Protein AF-A0A8T9CJX2-F1 (afdb_monomer_lite)

Sequence (50 aa):
MSIIEVTGNPRHDQLVHLIAERGYMNIEELAQLLDVSTQTVRRDIRKLSE

Structure (mmCIF, N/CA/C/O backbone):
data_AF-A0A8T9CJX2-F1
#
_entry.id   AF-A0A8T9CJX2-F1
#
loop_
_atom_site.group_PDB
_atom_site.id
_atom_site.type_symbol
_atom_site.label_atom_id
_atom_site.label_alt_id
_atom_site.label_comp_id
_atom_site.label_asym_id
_atom_site.label_entity_id
_atom_site.label_seq_id
_atom_site.pdbx_PDB_ins_code
_atom_site.Cartn_x
_atom_site.Cartn_y
_atom_site.Cartn_z
_atom_site.occupancy
_atom_site.B_iso_or_equiv
_atom_site.auth_seq_id
_atom_site.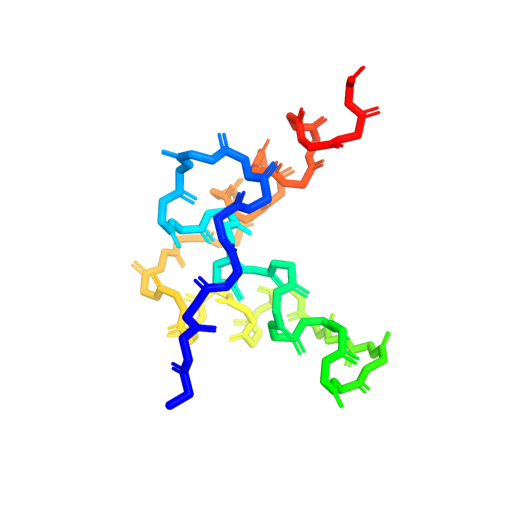auth_comp_id
_atom_site.auth_asym_id
_atom_site.auth_atom_id
_atom_site.pdbx_PDB_model_num
ATOM 1 N N . MET A 1 1 ? -5.328 -16.506 -7.304 1.00 44.38 1 MET A N 1
ATOM 2 C CA . MET A 1 1 ? -4.345 -15.621 -7.955 1.00 44.38 1 MET A CA 1
ATOM 3 C C . MET A 1 1 ? -3.239 -15.403 -6.941 1.00 44.38 1 MET A C 1
ATOM 5 O O . MET A 1 1 ? -3.539 -14.891 -5.869 1.00 44.38 1 MET A O 1
ATOM 9 N N . SER A 1 2 ? -2.038 -15.927 -7.185 1.00 55.25 2 SER A N 1
ATOM 10 C CA . SER A 1 2 ? -0.925 -15.788 -6.241 1.00 55.25 2 SER A CA 1
ATOM 11 C C . SER A 1 2 ? -0.461 -14.340 -6.245 1.00 55.25 2 SER A C 1
ATOM 13 O O . SER A 1 2 ? -0.149 -13.802 -7.306 1.00 55.25 2 SER A O 1
ATOM 15 N N . ILE A 1 3 ? -0.461 -13.714 -5.071 1.00 60.00 3 ILE A N 1
ATOM 16 C CA . ILE A 1 3 ? 0.147 -12.402 -4.866 1.00 60.00 3 ILE A CA 1
ATOM 17 C C . ILE A 1 3 ? 1.618 -12.573 -5.256 1.00 60.00 3 ILE A C 1
ATOM 19 O O . ILE A 1 3 ? 2.282 -13.485 -4.765 1.00 60.00 3 ILE A O 1
ATOM 23 N N . ILE A 1 4 ? 2.090 -11.795 -6.225 1.00 62.84 4 ILE A N 1
ATOM 24 C CA . ILE A 1 4 ? 3.475 -11.877 -6.688 1.00 62.84 4 ILE A CA 1
ATOM 25 C C . ILE A 1 4 ? 4.343 -11.392 -5.521 1.00 62.84 4 ILE A C 1
ATOM 27 O O . ILE A 1 4 ? 4.209 -10.238 -5.129 1.00 62.84 4 ILE A O 1
ATOM 31 N N . GLU A 1 5 ? 5.199 -12.248 -4.954 1.00 74.38 5 GLU A N 1
ATOM 32 C CA . GLU A 1 5 ? 6.176 -11.856 -3.923 1.00 74.38 5 GLU A CA 1
ATOM 33 C C . GLU A 1 5 ? 7.305 -11.030 -4.565 1.00 74.38 5 GLU A C 1
ATOM 35 O O . GLU A 1 5 ? 8.419 -11.508 -4.771 1.00 74.38 5 GLU A O 1
ATOM 40 N N . VAL A 1 6 ? 7.005 -9.791 -4.962 1.00 80.69 6 VAL A N 1
ATOM 41 C CA . VAL A 1 6 ? 7.960 -8.883 -5.619 1.00 80.69 6 VAL A CA 1
ATOM 42 C C . VAL A 1 6 ? 8.943 -8.305 -4.600 1.00 80.69 6 VAL A C 1
ATOM 44 O O . VAL A 1 6 ? 10.112 -8.089 -4.903 1.00 80.69 6 VAL A O 1
ATOM 47 N N . THR A 1 7 ? 8.463 -8.040 -3.389 1.00 87.06 7 THR A N 1
ATO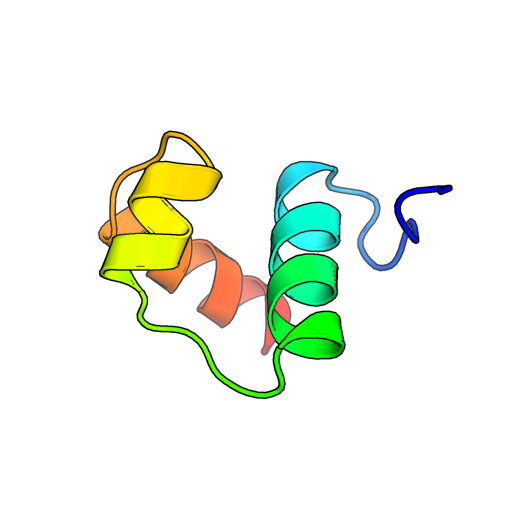M 48 C CA . THR A 1 7 ? 9.158 -7.250 -2.364 1.00 87.06 7 THR A CA 1
ATOM 49 C C . THR A 1 7 ? 9.369 -8.026 -1.066 1.00 87.06 7 THR A C 1
ATOM 51 O O . THR A 1 7 ? 10.115 -7.578 -0.196 1.00 87.06 7 THR A O 1
ATOM 54 N N . GLY A 1 8 ? 8.684 -9.164 -0.898 1.00 88.44 8 GLY A N 1
ATOM 55 C CA . GLY A 1 8 ? 8.625 -9.909 0.362 1.00 88.44 8 GLY A CA 1
ATOM 56 C C . GLY A 1 8 ? 7.804 -9.208 1.453 1.00 88.44 8 GLY A C 1
ATOM 57 O O . GLY A 1 8 ? 7.731 -9.697 2.581 1.00 88.44 8 GLY A O 1
ATOM 58 N N . ASN A 1 9 ? 7.182 -8.064 1.144 1.00 92.38 9 ASN A N 1
ATOM 59 C CA . ASN A 1 9 ? 6.225 -7.393 2.009 1.00 92.38 9 ASN A CA 1
ATOM 60 C C . ASN A 1 9 ? 4.822 -7.526 1.398 1.00 92.38 9 ASN A C 1
ATOM 62 O O . ASN A 1 9 ? 4.544 -6.896 0.376 1.00 92.38 9 ASN A O 1
ATOM 66 N N . PRO A 1 10 ? 3.890 -8.238 2.059 1.00 91.94 10 PRO A N 1
ATOM 67 C CA . PRO A 1 10 ? 2.591 -8.556 1.473 1.00 91.94 10 PRO A CA 1
ATOM 68 C C . PRO A 1 10 ? 1.775 -7.312 1.097 1.00 91.94 10 PRO A C 1
ATOM 70 O O . PRO A 1 10 ? 1.030 -7.338 0.122 1.00 91.94 10 PRO A O 1
ATOM 73 N N . ARG A 1 11 ? 1.933 -6.194 1.820 1.00 94.44 11 ARG A N 1
ATOM 74 C CA . ARG A 1 11 ? 1.225 -4.948 1.491 1.00 94.44 11 ARG A CA 1
ATOM 75 C C . ARG A 1 11 ? 1.821 -4.258 0.271 1.00 94.44 11 ARG A C 1
ATOM 77 O O . ARG A 1 11 ? 1.087 -3.693 -0.534 1.00 94.44 11 ARG A O 1
ATOM 84 N N . HIS A 1 12 ? 3.143 -4.268 0.147 1.00 95.12 12 HIS A N 1
ATOM 85 C CA . HIS A 1 12 ? 3.823 -3.686 -1.009 1.00 95.12 12 HIS A CA 1
ATOM 86 C C . HIS A 1 12 ? 3.543 -4.501 -2.266 1.00 95.12 12 HIS A C 1
ATOM 88 O O . HIS A 1 12 ? 3.225 -3.927 -3.303 1.00 95.12 12 HIS A O 1
ATOM 94 N N . ASP A 1 13 ? 3.551 -5.822 -2.141 1.00 94.31 13 ASP A N 1
ATOM 95 C CA . ASP A 1 13 ? 3.186 -6.736 -3.218 1.00 94.31 13 ASP A CA 1
ATOM 96 C C . ASP A 1 13 ? 1.743 -6.506 -3.678 1.00 94.31 13 ASP A C 1
ATOM 98 O O . ASP A 1 13 ? 1.473 -6.386 -4.875 1.00 94.31 13 ASP A O 1
ATOM 102 N N . GLN A 1 14 ? 0.816 -6.336 -2.731 1.00 94.56 14 GLN A N 1
ATOM 103 C CA . GLN A 1 14 ? -0.570 -5.994 -3.040 1.00 94.56 14 GLN A CA 1
ATOM 104 C C . GLN A 1 14 ? -0.696 -4.615 -3.709 1.00 94.56 14 GLN A C 1
ATOM 106 O O . GLN A 1 14 ? -1.455 -4.471 -4.665 1.00 94.56 14 GLN A O 1
ATOM 111 N N . LEU A 1 15 ? 0.060 -3.609 -3.255 1.00 94.94 15 LEU A N 1
ATOM 112 C CA . LEU A 1 15 ? 0.089 -2.276 -3.867 1.00 94.94 15 LEU A CA 1
ATOM 113 C C . LEU A 1 15 ? 0.558 -2.340 -5.326 1.00 94.94 15 LEU A C 1
ATOM 115 O O . LEU A 1 15 ? -0.097 -1.776 -6.203 1.00 94.94 15 LEU A O 1
ATOM 119 N N . VAL A 1 16 ? 1.664 -3.040 -5.595 1.00 93.94 16 VAL A N 1
ATOM 120 C CA . VAL A 1 16 ? 2.211 -3.202 -6.952 1.00 93.94 16 VAL A CA 1
ATOM 121 C C . VAL A 1 16 ? 1.227 -3.958 -7.838 1.00 93.94 16 VAL A C 1
ATOM 123 O O . VAL A 1 16 ? 0.987 -3.543 -8.969 1.00 93.9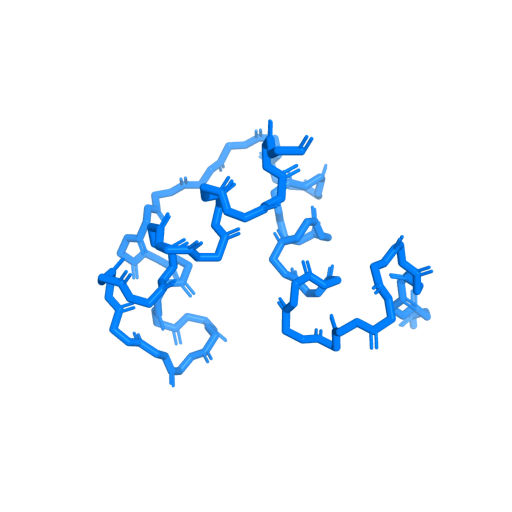4 16 VAL A O 1
ATOM 126 N N . HIS A 1 17 ? 0.609 -5.021 -7.321 1.00 93.44 17 HIS A N 1
ATOM 127 C CA . HIS A 1 17 ? -0.382 -5.799 -8.058 1.00 93.44 17 HIS A CA 1
ATOM 128 C C . HIS A 1 17 ? -1.606 -4.962 -8.457 1.00 93.44 17 HIS A C 1
ATOM 130 O O . HIS A 1 17 ? -1.981 -4.960 -9.627 1.00 93.44 17 HIS A O 1
ATOM 136 N N . LEU A 1 18 ? -2.177 -4.192 -7.524 1.00 94.06 18 LEU A N 1
ATOM 137 C CA . LEU A 1 18 ? -3.331 -3.325 -7.786 1.00 94.06 18 LEU A CA 1
ATOM 138 C C . LEU A 1 18 ? -3.051 -2.307 -8.904 1.00 94.06 18 LEU A C 1
ATOM 140 O O . LEU A 1 18 ? -3.882 -2.114 -9.794 1.00 94.06 18 LEU A O 1
ATOM 144 N N . ILE A 1 19 ? -1.867 -1.686 -8.889 1.00 93.06 19 ILE A N 1
ATOM 145 C CA . ILE A 1 19 ? -1.454 -0.733 -9.926 1.00 93.06 19 ILE A CA 1
ATOM 146 C C . ILE A 1 19 ? -1.188 -1.454 -11.251 1.00 93.06 19 ILE A C 1
ATOM 148 O O . ILE A 1 19 ? -1.610 -0.967 -12.295 1.00 93.06 19 ILE A O 1
ATOM 152 N N . ALA A 1 20 ? -0.530 -2.616 -11.228 1.00 91.81 20 ALA A N 1
ATOM 153 C CA . ALA A 1 20 ? -0.233 -3.386 -12.433 1.00 91.81 20 ALA A CA 1
ATOM 154 C C . ALA A 1 20 ? -1.506 -3.865 -13.153 1.00 91.81 20 ALA A C 1
ATOM 156 O O . ALA A 1 20 ? -1.561 -3.823 -14.379 1.00 91.81 20 ALA A O 1
ATOM 157 N N . GLU A 1 21 ? -2.540 -4.275 -12.412 1.00 92.19 21 GLU A N 1
ATOM 158 C CA . GLU A 1 21 ? -3.816 -4.706 -12.999 1.00 92.19 21 GLU A CA 1
ATOM 159 C C . GLU A 1 21 ? -4.624 -3.547 -13.598 1.00 92.19 21 GLU A C 1
ATOM 161 O O . GLU A 1 21 ? -5.309 -3.729 -14.604 1.00 92.19 21 GLU A O 1
ATOM 166 N N . ARG A 1 22 ? -4.569 -2.355 -12.991 1.00 92.31 22 ARG A N 1
ATOM 167 C CA . ARG A 1 22 ? -5.414 -1.209 -13.380 1.00 92.31 22 ARG A CA 1
ATOM 168 C C . ARG A 1 22 ? -4.683 -0.139 -14.194 1.00 92.31 22 ARG A C 1
ATOM 170 O O . ARG A 1 22 ? -5.317 0.785 -14.698 1.00 92.31 22 ARG A O 1
ATOM 177 N N . GLY A 1 23 ? -3.361 -0.238 -14.316 1.00 92.06 23 GLY A N 1
ATOM 178 C CA . GLY A 1 23 ? -2.470 0.719 -14.977 1.00 92.06 23 GLY A CA 1
ATOM 179 C C . GLY A 1 23 ? -2.231 2.006 -14.179 1.00 92.06 23 GLY A C 1
ATOM 180 O O . GLY A 1 23 ? -1.096 2.459 -14.054 1.00 92.06 23 GLY A O 1
ATOM 181 N N . TYR A 1 24 ? -3.287 2.594 -13.617 1.00 92.06 24 TYR A N 1
ATOM 182 C CA . TYR A 1 24 ? -3.233 3.794 -12.784 1.00 92.06 24 TYR A CA 1
ATOM 183 C C . TYR A 1 24 ? -4.279 3.721 -11.669 1.00 92.06 24 TYR A C 1
ATOM 185 O O . TYR A 1 24 ? -5.382 3.220 -11.883 1.00 92.06 24 TYR A O 1
ATOM 193 N N . MET A 1 25 ? -3.950 4.248 -10.486 1.00 94.94 25 MET A N 1
ATOM 194 C CA . MET A 1 25 ? -4.878 4.348 -9.356 1.00 94.94 25 MET A CA 1
ATOM 195 C C . MET A 1 25 ? -4.625 5.607 -8.528 1.00 94.94 25 MET A C 1
ATOM 197 O O . MET A 1 25 ? -3.477 6.031 -8.365 1.00 94.94 25 MET A O 1
ATOM 201 N N . ASN A 1 26 ? -5.691 6.172 -7.951 1.00 96.12 26 ASN A N 1
ATOM 202 C CA . ASN A 1 26 ? -5.570 7.254 -6.977 1.00 96.12 26 ASN A CA 1
ATOM 203 C C . ASN A 1 26 ? -5.024 6.708 -5.639 1.00 96.12 26 ASN A C 1
ATOM 205 O O . ASN A 1 26 ? -5.383 5.623 -5.184 1.00 96.12 26 ASN A O 1
ATOM 209 N N . ILE A 1 27 ? -4.182 7.499 -4.969 1.00 96.50 27 ILE A N 1
ATOM 210 C CA . ILE A 1 27 ? -3.661 7.218 -3.625 1.00 96.50 27 ILE A CA 1
ATOM 211 C C . ILE A 1 27 ? -4.788 7.049 -2.596 1.00 96.50 27 ILE A C 1
ATOM 213 O O . ILE A 1 27 ? -4.644 6.245 -1.679 1.00 96.50 27 ILE A O 1
ATOM 217 N N . GLU A 1 28 ? -5.894 7.784 -2.717 1.00 97.94 28 GLU A N 1
ATOM 218 C CA . GLU A 1 28 ? -7.043 7.645 -1.808 1.00 97.94 28 GLU A CA 1
ATOM 219 C C . GLU A 1 28 ? -7.747 6.295 -1.972 1.00 97.94 28 GLU A C 1
ATOM 221 O O . GLU A 1 28 ? -8.072 5.647 -0.980 1.00 97.94 28 GLU A O 1
ATOM 226 N N . GLU A 1 29 ? -7.914 5.829 -3.211 1.00 97.12 29 GLU A N 1
ATOM 227 C CA . GLU A 1 29 ? -8.489 4.511 -3.499 1.00 97.12 29 GLU A CA 1
ATOM 228 C C . GLU A 1 29 ? -7.565 3.392 -3.010 1.00 97.12 29 GLU A C 1
ATOM 230 O O . GLU A 1 29 ? -8.019 2.440 -2.381 1.00 97.12 29 GLU A O 1
ATOM 235 N N . LEU A 1 30 ? -6.253 3.526 -3.239 1.00 97.12 30 LEU A N 1
ATOM 236 C CA . LEU A 1 30 ? -5.256 2.590 -2.714 1.00 97.12 30 LEU A CA 1
ATOM 237 C C . LEU A 1 30 ? -5.291 2.529 -1.185 1.00 97.12 30 LEU A C 1
ATOM 239 O O . LEU A 1 30 ? -5.221 1.447 -0.614 1.00 97.12 30 LEU A O 1
ATOM 243 N N . ALA A 1 31 ? -5.425 3.677 -0.524 1.00 98.12 31 ALA A N 1
ATOM 244 C CA . ALA A 1 31 ? -5.522 3.761 0.928 1.00 98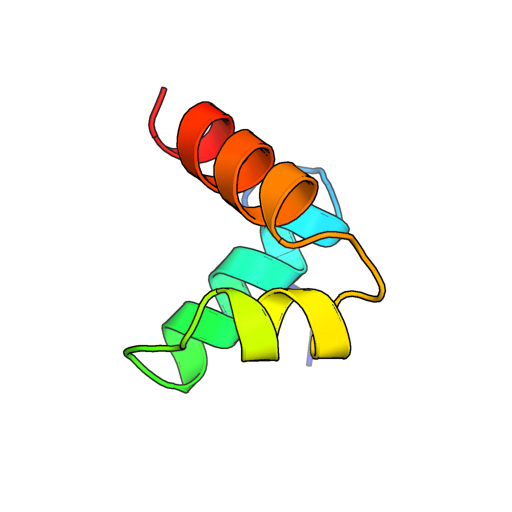.12 31 ALA A CA 1
ATOM 245 C C . ALA A 1 31 ? -6.761 3.022 1.459 1.00 98.12 31 ALA A C 1
ATOM 247 O O . ALA A 1 31 ? -6.648 2.249 2.407 1.00 98.12 31 ALA A O 1
ATOM 248 N N . GLN A 1 32 ? -7.914 3.195 0.805 1.00 97.69 32 GLN A N 1
ATOM 249 C CA . GLN A 1 32 ? -9.144 2.478 1.152 1.00 97.69 32 GLN A CA 1
ATOM 250 C C . GLN A 1 32 ? -9.019 0.965 0.930 1.00 97.69 32 GLN A C 1
ATOM 252 O O . GLN A 1 32 ? -9.409 0.187 1.794 1.00 97.69 32 GLN A O 1
ATOM 257 N N . LEU A 1 33 ? -8.457 0.537 -0.204 1.00 96.50 33 LEU A N 1
ATOM 258 C CA . LEU A 1 33 ? -8.328 -0.885 -0.546 1.00 96.50 33 LEU A CA 1
ATOM 259 C C . LEU A 1 33 ? -7.300 -1.628 0.314 1.00 96.50 33 LEU A C 1
ATOM 261 O O . LEU A 1 33 ? -7.446 -2.826 0.542 1.00 96.50 33 LEU A O 1
ATOM 265 N N . LEU A 1 34 ? -6.255 -0.931 0.761 1.00 95.81 34 LEU A N 1
ATOM 266 C CA . LEU A 1 34 ? -5.190 -1.485 1.599 1.00 95.81 34 LEU A CA 1
ATOM 267 C C . LEU A 1 34 ? -5.439 -1.272 3.101 1.00 95.81 34 LEU A C 1
ATOM 269 O O . LEU A 1 34 ? -4.588 -1.661 3.897 1.00 95.81 34 LEU A O 1
ATOM 273 N N . ASP A 1 35 ? -6.561 -0.648 3.474 1.00 97.25 35 ASP A N 1
ATOM 274 C CA . ASP A 1 35 ? -6.930 -0.289 4.851 1.00 97.25 35 ASP A CA 1
ATOM 275 C C . ASP A 1 35 ? -5.813 0.464 5.602 1.00 97.25 35 ASP A C 1
ATOM 277 O O . ASP A 1 35 ? -5.387 0.124 6.707 1.00 97.25 35 ASP A O 1
ATOM 281 N N . VAL A 1 36 ? -5.269 1.501 4.960 1.00 97.44 36 VAL A N 1
ATOM 282 C CA . VAL A 1 36 ? -4.204 2.343 5.524 1.00 97.44 36 VAL A CA 1
ATOM 283 C C . VAL A 1 36 ? -4.451 3.819 5.234 1.00 97.44 36 VAL A C 1
ATOM 285 O O . VAL A 1 36 ? -5.266 4.195 4.402 1.00 97.44 36 VAL A O 1
ATOM 288 N N . SER A 1 37 ? -3.694 4.700 5.891 1.00 98.50 37 SER A N 1
ATOM 289 C CA . SER A 1 37 ? -3.708 6.124 5.544 1.00 98.50 37 SER A CA 1
ATOM 290 C C . SER A 1 37 ? -3.067 6.392 4.175 1.00 98.50 37 SER A C 1
ATOM 292 O O . SER A 1 37 ? -2.117 5.715 3.769 1.00 98.50 37 SER A O 1
ATOM 294 N N . THR A 1 38 ? -3.487 7.470 3.509 1.00 98.31 38 THR A N 1
ATOM 295 C CA . THR A 1 38 ? -2.836 7.972 2.284 1.00 98.31 38 THR A CA 1
ATOM 296 C C . THR A 1 38 ? -1.346 8.264 2.494 1.00 98.31 38 THR A C 1
ATOM 298 O O . THR A 1 38 ? -0.532 8.036 1.598 1.00 98.31 38 THR A O 1
ATOM 301 N N . GLN A 1 39 ? -0.952 8.707 3.695 1.00 98.50 39 GLN A N 1
ATOM 302 C CA . GLN A 1 39 ? 0.450 8.931 4.050 1.00 98.50 39 GLN A CA 1
ATOM 303 C C . GLN A 1 39 ? 1.251 7.623 4.098 1.00 98.50 39 GLN A C 1
ATOM 305 O O . GLN A 1 39 ? 2.414 7.603 3.693 1.00 98.50 39 GLN A O 1
ATOM 310 N N . THR A 1 40 ? 0.645 6.529 4.563 1.00 98.12 40 THR A N 1
ATOM 311 C CA . THR A 1 40 ? 1.264 5.198 4.546 1.00 98.12 40 THR A CA 1
ATOM 312 C C . THR A 1 40 ? 1.523 4.751 3.111 1.00 98.12 40 THR A C 1
ATOM 314 O O . THR A 1 40 ? 2.653 4.382 2.804 1.00 98.12 40 THR A O 1
ATOM 317 N N . VAL A 1 41 ? 0.535 4.891 2.218 1.00 97.94 41 VAL A N 1
ATOM 318 C CA . VAL A 1 41 ? 0.687 4.568 0.786 1.00 97.94 41 VAL A CA 1
ATOM 319 C C . VAL A 1 41 ? 1.832 5.370 0.160 1.00 97.94 41 VAL A C 1
ATOM 321 O O . VAL A 1 41 ? 2.701 4.800 -0.491 1.00 97.94 41 VAL 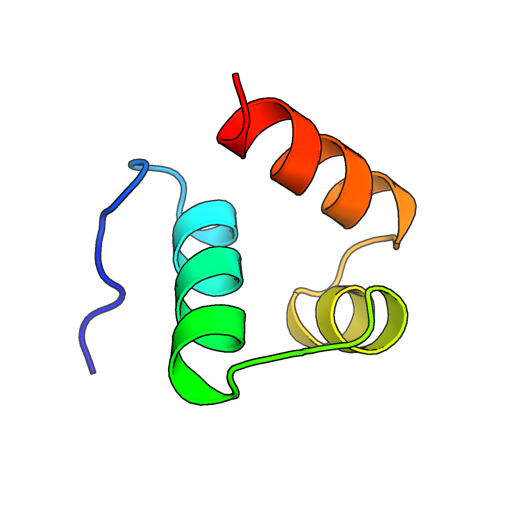A O 1
ATOM 324 N N . ARG A 1 42 ? 1.906 6.685 0.413 1.00 97.56 42 ARG A N 1
ATOM 325 C CA . ARG A 1 42 ? 3.007 7.534 -0.087 1.00 97.56 42 ARG A CA 1
ATOM 326 C C . ARG A 1 42 ? 4.379 7.067 0.400 1.00 97.56 42 ARG A C 1
ATOM 328 O O . ARG A 1 42 ? 5.335 7.068 -0.372 1.00 97.56 42 ARG A O 1
ATOM 335 N N . ARG A 1 43 ? 4.492 6.687 1.677 1.00 97.50 43 ARG A N 1
ATOM 336 C CA . ARG A 1 43 ? 5.744 6.164 2.249 1.00 97.50 43 ARG A CA 1
ATOM 337 C C . ARG A 1 43 ? 6.128 4.822 1.638 1.00 97.50 43 ARG A C 1
ATOM 339 O O . ARG A 1 43 ? 7.311 4.609 1.400 1.00 97.50 43 ARG A O 1
ATOM 346 N N . ASP A 1 44 ? 5.155 3.949 1.403 1.00 96.38 44 ASP A N 1
ATOM 347 C CA . ASP A 1 44 ? 5.377 2.651 0.771 1.00 96.38 44 ASP A CA 1
ATOM 348 C C . ASP A 1 44 ? 5.854 2.828 -0.680 1.00 96.38 44 ASP A C 1
ATOM 350 O O . ASP A 1 44 ? 6.890 2.278 -1.033 1.00 96.38 44 ASP A O 1
ATOM 354 N N . ILE A 1 45 ? 5.209 3.695 -1.472 1.00 95.19 45 ILE A N 1
ATOM 355 C CA . ILE A 1 45 ? 5.661 4.037 -2.836 1.00 95.19 45 ILE A CA 1
ATOM 356 C C . ILE A 1 45 ? 7.095 4.575 -2.825 1.00 95.19 45 ILE A C 1
ATOM 358 O O . ILE A 1 45 ? 7.914 4.142 -3.627 1.00 95.19 45 ILE A O 1
ATOM 362 N N . ARG A 1 46 ? 7.421 5.490 -1.901 1.00 96.19 46 ARG A N 1
ATOM 363 C CA . ARG A 1 46 ? 8.779 6.042 -1.795 1.00 96.19 46 ARG A CA 1
ATOM 364 C C . ARG A 1 46 ? 9.820 4.956 -1.518 1.00 96.19 46 ARG A C 1
ATOM 366 O O . ARG A 1 46 ? 10.862 4.959 -2.157 1.00 96.19 46 ARG A O 1
ATOM 373 N N . LYS A 1 47 ? 9.533 4.030 -0.599 1.00 94.69 47 LYS A N 1
ATOM 374 C CA . LYS A 1 47 ? 10.425 2.898 -0.307 1.00 94.69 47 LYS A CA 1
ATOM 375 C C . LYS A 1 47 ? 10.596 1.962 -1.500 1.00 94.69 47 LYS A C 1
ATOM 377 O O . LYS A 1 47 ? 11.667 1.413 -1.669 1.00 94.69 47 LYS A O 1
ATOM 382 N N . LEU A 1 48 ? 9.542 1.765 -2.291 1.00 92.75 48 LEU A N 1
ATOM 383 C CA . LEU A 1 48 ? 9.579 0.920 -3.488 1.00 92.75 48 LEU A CA 1
ATOM 384 C C . LEU A 1 48 ? 10.307 1.573 -4.669 1.00 92.75 48 LEU A C 1
ATOM 386 O O . LEU A 1 48 ? 10.665 0.880 -5.615 1.00 92.75 48 LEU A O 1
ATOM 390 N N . SER A 1 49 ? 10.485 2.895 -4.637 1.00 90.81 49 SER A N 1
ATOM 391 C CA . SER A 1 49 ? 11.241 3.648 -5.644 1.00 90.81 49 SER A CA 1
ATOM 392 C C . SER A 1 49 ? 12.726 3.833 -5.314 1.00 90.81 49 SER A C 1
ATOM 394 O O . SER A 1 49 ? 13.442 4.414 -6.128 1.00 90.81 49 SER A O 1
ATOM 396 N N . GLU A 1 50 ? 13.157 3.415 -4.122 1.00 88.38 50 GLU A N 1
ATOM 397 C CA . GLU A 1 50 ? 14.566 3.379 -3.697 1.00 88.38 50 GLU A CA 1
ATOM 398 C C . GLU A 1 50 ? 15.222 2.067 -4.147 1.00 88.38 50 GLU A C 1
ATOM 400 O O . GLU A 1 50 ? 16.382 2.140 -4.614 1.00 88.38 50 GLU A O 1
#

Organism: Escherichia coli (NCBI:txid562)

Radius of g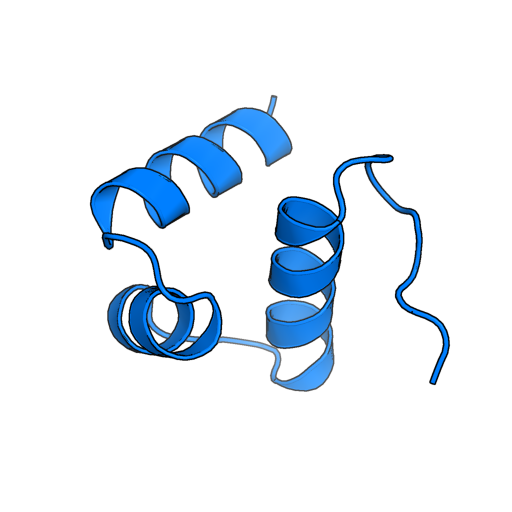yration: 10.13 Å; chains: 1; bounding box: 24×25×20 Å

pLDDT: mean 90.98, std 11.48, range [44.38, 98.5]

Foldseek 3Di:
DDQPCPPVDSLLSVLVVVCVVVVDDDLVVSCVVSVHDSVVSVVSVVVVVD

InterPro domains:
  IPR001034 DeoR-type HTH domain [PF08220] (11-50)
  IPR001034 DeoR-type HTH domain [PR00037] (29-43)
  IPR001034 DeoR-type HTH domain [PR00037] (43-50)
  IPR001034 DeoR-type HTH domain [PS51000] (8-50)
  IPR001034 DeoR-type HTH domain [SM00420] (11-50)
  IPR018356 Transcription regulator, HTH DeoR-type, conserved site [PS00894] (11-45)
  IPR036388 Winged helix-like DNA-binding domain superfamily [G3DSA:1.10.10.10] (2-50)
  IPR036390 Winged helix DNA-binding domain superfamily [SSF46785] (11-48)

Secondary structure (DSSP, 8-state):
-PPP-SSS-HHHHHHHHHHHHHS---HHHHHHHTTS-HHHHHHHHHHHT-